Protein AF-A0A537C9E6-F1 (afdb_monomer_lite)

pLDDT: mean 82.74, std 13.38, range [34.81, 92.88]

Foldseek 3Di:
DLDQDDDDPDDPVPDDPLVLLVSQLVNQLSVVVVVCVVVVNDDDSVRSSVVSCVVLCVLLVVQVAHSVHGDPVSSVSSVVVVVVVVCVVVDPPDPPD

Structure (mmCIF, N/CA/C/O backbone):
data_AF-A0A537C9E6-F1
#
_entry.id   AF-A0A537C9E6-F1
#
loop_
_atom_site.group_PDB
_atom_site.id
_atom_site.type_symbol
_atom_site.label_atom_id
_atom_site.label_alt_id
_atom_site.label_comp_id
_atom_site.label_asym_id
_atom_site.label_entity_id
_atom_site.label_seq_id
_atom_site.pdbx_PDB_ins_code
_atom_site.Cartn_x
_atom_site.Cartn_y
_atom_site.Cartn_z
_atom_site.occupancy
_atom_site.B_iso_or_equiv
_atom_site.auth_seq_id
_atom_site.auth_comp_id
_atom_site.auth_asym_id
_atom_site.auth_atom_id
_atom_site.pdbx_PDB_model_num
ATOM 1 N N . MET A 1 1 ? -3.510 -7.921 -21.238 1.00 37.88 1 MET A N 1
ATOM 2 C CA . MET A 1 1 ? -4.197 -6.613 -21.207 1.00 37.88 1 MET A CA 1
ATOM 3 C C . MET A 1 1 ? -3.743 -5.902 -19.946 1.00 37.88 1 MET A C 1
ATOM 5 O O . MET A 1 1 ? -4.019 -6.405 -18.866 1.00 37.88 1 MET A O 1
ATOM 9 N N . THR A 1 2 ? -2.975 -4.821 -20.069 1.00 47.97 2 THR A N 1
ATOM 10 C CA . THR A 1 2 ? -2.604 -3.941 -18.951 1.00 47.97 2 THR A CA 1
ATOM 11 C C . THR A 1 2 ? -3.851 -3.170 -18.538 1.00 47.97 2 THR A C 1
ATOM 13 O O . THR A 1 2 ? -4.209 -2.165 -19.143 1.00 47.97 2 THR A O 1
ATOM 16 N N . GLN A 1 3 ? -4.604 -3.727 -17.595 1.00 57.75 3 GLN A N 1
ATOM 17 C CA . GLN A 1 3 ? -5.784 -3.068 -17.062 1.00 57.75 3 GLN A CA 1
ATOM 18 C C . GLN A 1 3 ? -5.296 -2.100 -15.984 1.00 57.75 3 GLN A C 1
ATOM 20 O O . GLN A 1 3 ? -4.919 -2.536 -14.901 1.00 57.75 3 GLN A O 1
ATOM 25 N N . THR A 1 4 ? -5.230 -0.811 -16.319 1.00 70.00 4 THR A N 1
ATOM 26 C CA . THR A 1 4 ? -4.902 0.245 -15.358 1.00 70.00 4 THR A CA 1
ATOM 27 C C . THR A 1 4 ? -5.928 0.222 -14.236 1.00 70.00 4 THR A C 1
ATOM 29 O O . THR A 1 4 ? -7.136 0.229 -14.493 1.00 70.00 4 THR A O 1
ATOM 32 N N . TYR A 1 5 ? -5.446 0.145 -12.997 1.00 81.31 5 TYR A N 1
ATOM 33 C CA . TYR A 1 5 ? -6.290 0.077 -11.813 1.00 81.31 5 TYR A CA 1
ATOM 34 C C . TYR A 1 5 ? -7.331 1.201 -11.805 1.00 81.31 5 TYR A C 1
ATOM 36 O O . TYR A 1 5 ? -7.029 2.378 -12.015 1.00 81.31 5 TYR A O 1
ATOM 44 N N . LYS A 1 6 ? -8.573 0.819 -11.512 1.00 81.94 6 LYS A N 1
ATOM 45 C CA . LYS A 1 6 ? -9.685 1.730 -11.277 1.00 81.94 6 LYS A CA 1
ATOM 46 C C . LYS A 1 6 ? -10.332 1.337 -9.962 1.00 81.94 6 LYS A C 1
ATOM 48 O O . LYS A 1 6 ? -10.814 0.214 -9.842 1.00 81.94 6 LYS A O 1
ATOM 53 N N . ALA A 1 7 ? -10.378 2.279 -9.023 1.00 81.38 7 ALA A N 1
ATOM 54 C CA . ALA A 1 7 ? -11.053 2.063 -7.753 1.00 81.38 7 ALA A CA 1
ATOM 55 C C . ALA A 1 7 ? -12.513 1.626 -7.999 1.00 81.38 7 ALA A C 1
ATOM 57 O O . ALA A 1 7 ? -13.212 2.249 -8.815 1.00 81.38 7 ALA A O 1
ATOM 58 N N . PRO A 1 8 ? -12.980 0.558 -7.337 1.00 82.50 8 PRO A N 1
ATOM 59 C CA . PRO A 1 8 ? -14.320 0.037 -7.529 1.00 82.50 8 PRO A CA 1
ATOM 60 C C . PRO A 1 8 ? -15.358 1.013 -6.966 1.00 82.50 8 PRO A C 1
ATOM 62 O O . PRO A 1 8 ? -15.150 1.672 -5.948 1.00 82.50 8 PRO A O 1
ATOM 65 N N . ASN A 1 9 ? -16.515 1.089 -7.624 1.00 88.19 9 ASN A N 1
ATOM 66 C CA . ASN A 1 9 ? -17.653 1.838 -7.103 1.00 88.19 9 ASN A CA 1
ATOM 67 C C . ASN A 1 9 ? -18.365 0.989 -6.039 1.00 88.19 9 ASN A C 1
ATOM 69 O O . ASN A 1 9 ? -19.223 0.170 -6.371 1.00 88.19 9 ASN A O 1
ATOM 73 N N . VAL A 1 10 ? -17.961 1.145 -4.780 1.00 87.88 10 VAL A N 1
ATOM 74 C CA . VAL A 1 10 ? -18.532 0.434 -3.628 1.00 87.88 10 VAL A CA 1
ATOM 75 C C . VAL A 1 10 ? -19.346 1.380 -2.741 1.00 87.88 10 VAL A C 1
ATOM 77 O O . VAL A 1 10 ? -18.968 2.541 -2.575 1.00 87.88 10 VAL A O 1
ATOM 80 N N . PRO A 1 11 ? -20.462 0.913 -2.157 1.00 89.12 11 PRO A N 1
ATOM 81 C CA . PRO A 1 11 ? -21.228 1.721 -1.220 1.00 89.12 11 PRO A CA 1
ATOM 82 C C . PRO A 1 11 ? -20.448 1.942 0.089 1.00 89.12 11 PRO A C 1
ATOM 84 O O . PRO A 1 11 ? -19.639 1.110 0.506 1.00 89.12 11 PRO A O 1
ATOM 87 N N . SER A 1 12 ? -20.666 3.101 0.719 1.00 84.94 12 SER A N 1
ATOM 88 C CA . SER A 1 12 ? -19.846 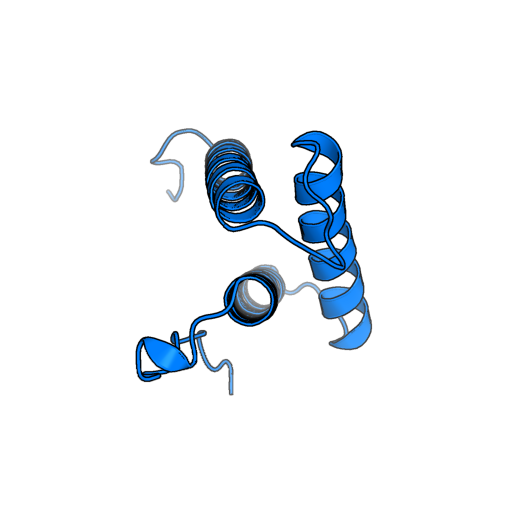3.611 1.830 1.00 84.94 12 SER A CA 1
ATOM 89 C C . SER A 1 12 ? -19.822 2.713 3.068 1.00 84.94 12 SER A C 1
ATOM 91 O O . SER A 1 12 ? -18.855 2.730 3.821 1.00 84.94 12 SER A O 1
ATOM 93 N N . ASP A 1 13 ? -20.878 1.932 3.278 1.00 87.81 13 ASP A N 1
ATOM 94 C CA . ASP A 1 13 ? -21.025 0.957 4.362 1.00 87.81 13 ASP A CA 1
ATOM 95 C C . ASP A 1 13 ? -20.079 -0.246 4.226 1.00 87.81 13 ASP A C 1
ATOM 97 O O . ASP A 1 13 ? -19.798 -0.921 5.212 1.00 87.81 13 ASP A O 1
ATOM 101 N N . ARG A 1 14 ? -19.551 -0.493 3.021 1.00 86.75 14 ARG A N 1
ATOM 102 C CA . ARG A 1 14 ? -18.554 -1.541 2.754 1.00 86.75 14 ARG A CA 1
ATOM 103 C C . ARG A 1 14 ? -17.113 -1.041 2.799 1.00 86.75 14 ARG A C 1
ATOM 105 O O . ARG A 1 14 ? -16.193 -1.842 2.660 1.00 86.75 14 ARG A O 1
ATOM 112 N N . ILE A 1 15 ? -16.902 0.262 2.983 1.00 87.56 15 ILE A N 1
ATOM 113 C CA . ILE A 1 15 ? -15.564 0.850 3.060 1.00 87.56 15 ILE A CA 1
ATOM 114 C C . ILE A 1 15 ? -15.031 0.653 4.481 1.00 87.56 15 ILE A C 1
ATOM 116 O O . ILE A 1 15 ? -15.234 1.486 5.366 1.00 87.56 15 ILE A O 1
ATOM 120 N N . THR A 1 16 ? -14.338 -0.463 4.690 1.00 90.75 16 THR A N 1
ATOM 121 C CA . THR A 1 16 ? -13.590 -0.732 5.923 1.00 90.75 16 THR A CA 1
ATOM 122 C C . THR A 1 16 ? -12.115 -0.356 5.754 1.00 90.75 16 THR A C 1
ATOM 124 O O . THR A 1 16 ? -11.637 -0.190 4.626 1.00 90.75 16 THR A O 1
ATOM 127 N N . PRO A 1 17 ? -11.356 -0.201 6.847 1.00 89.44 17 PRO A N 1
ATOM 128 C CA . PRO A 1 17 ? -9.918 -0.002 6.747 1.00 89.44 17 PRO A CA 1
ATOM 129 C C . PRO A 1 17 ? -9.204 -1.113 5.954 1.00 89.44 17 PRO A C 1
ATOM 131 O O . PRO A 1 17 ? -8.400 -0.832 5.070 1.00 89.44 17 PRO A O 1
ATOM 134 N N . GLU A 1 18 ? -9.535 -2.376 6.196 1.00 91.12 18 GLU A N 1
ATOM 135 C CA . GLU A 1 18 ? -8.965 -3.523 5.483 1.00 91.12 18 GLU A CA 1
ATOM 136 C C . GLU A 1 18 ? -9.252 -3.443 3.986 1.00 91.12 18 GLU A C 1
ATOM 138 O O . GLU A 1 18 ? -8.344 -3.629 3.180 1.00 91.12 18 GLU A O 1
ATOM 143 N N . PHE A 1 19 ? -10.480 -3.066 3.619 1.00 91.19 19 PHE A N 1
ATOM 144 C CA . PHE A 1 19 ? -10.843 -2.833 2.228 1.00 91.19 19 PHE A CA 1
ATOM 145 C C . PHE A 1 19 ? -9.949 -1.762 1.586 1.00 91.19 19 PHE A C 1
ATOM 147 O O . PHE A 1 19 ? -9.374 -1.984 0.525 1.00 91.19 19 PHE A O 1
ATOM 154 N N . VAL A 1 20 ? -9.759 -0.613 2.243 1.00 90.50 20 VAL A N 1
ATOM 155 C CA . VAL A 1 20 ? -8.909 0.465 1.702 1.00 90.50 20 VAL A CA 1
ATOM 156 C C . VAL A 1 20 ? -7.442 0.033 1.588 1.00 90.50 20 VAL A C 1
ATOM 158 O O . VAL A 1 20 ? -6.771 0.408 0.627 1.00 90.50 20 VAL A O 1
ATOM 161 N N . ARG A 1 21 ? -6.931 -0.766 2.533 1.00 91.38 21 ARG A N 1
ATOM 162 C CA . ARG A 1 21 ? -5.582 -1.354 2.455 1.00 91.38 21 ARG A CA 1
ATOM 163 C C . ARG A 1 21 ? -5.445 -2.273 1.238 1.00 91.38 21 ARG A C 1
ATOM 165 O O . ARG A 1 21 ? -4.439 -2.195 0.535 1.00 91.38 21 ARG A O 1
ATOM 172 N N . ASP A 1 22 ? -6.428 -3.129 0.991 1.00 91.38 22 ASP A N 1
ATOM 173 C CA . ASP A 1 22 ? -6.382 -4.100 -0.108 1.00 91.38 22 ASP A CA 1
ATOM 174 C C . ASP A 1 22 ? -6.494 -3.409 -1.478 1.00 91.38 22 ASP A C 1
ATOM 176 O O . ASP A 1 22 ? -5.770 -3.743 -2.422 1.00 91.38 22 ASP A O 1
ATOM 180 N N . GLU A 1 23 ? -7.306 -2.355 -1.567 1.00 91.50 23 GLU A N 1
ATOM 181 C CA . GLU A 1 23 ? -7.366 -1.487 -2.746 1.00 91.50 23 GLU A CA 1
ATOM 182 C C . GLU A 1 23 ? -6.061 -0.699 -2.957 1.00 91.50 23 GLU A C 1
ATOM 184 O O . GLU A 1 23 ? -5.611 -0.519 -4.092 1.00 91.50 23 GLU A O 1
ATOM 189 N N . LEU A 1 24 ? -5.392 -0.275 -1.877 1.00 88.88 24 LEU A N 1
ATOM 190 C CA . LEU A 1 24 ? -4.073 0.356 -1.961 1.00 88.88 24 LEU A CA 1
ATOM 191 C C . LEU A 1 24 ? -3.037 -0.608 -2.560 1.00 88.88 24 LEU A C 1
ATOM 193 O O . LEU A 1 24 ? -2.291 -0.207 -3.452 1.00 88.88 24 LEU A O 1
ATOM 197 N N . LEU A 1 25 ? -3.011 -1.872 -2.126 1.00 90.81 25 LEU A N 1
ATOM 198 C CA . LEU A 1 25 ? -2.135 -2.898 -2.710 1.00 90.81 25 LEU A CA 1
ATOM 199 C C . LEU A 1 25 ? -2.416 -3.076 -4.201 1.00 90.81 25 LEU A C 1
ATOM 201 O O . LEU A 1 25 ? -1.496 -2.972 -5.009 1.00 90.81 25 LEU A O 1
ATOM 205 N N . SER A 1 26 ? -3.685 -3.247 -4.570 1.00 90.81 26 SER A N 1
ATOM 206 C CA . SER A 1 26 ? -4.106 -3.428 -5.965 1.00 90.81 26 SER A CA 1
ATOM 207 C C . SER A 1 26 ? -3.681 -2.257 -6.860 1.00 90.81 26 SER A C 1
ATOM 209 O O . SER A 1 26 ? -3.200 -2.455 -7.979 1.00 90.81 26 SER A O 1
ATOM 211 N N . CYS A 1 27 ? -3.788 -1.029 -6.346 1.00 89.94 27 CYS A N 1
ATOM 212 C CA . CYS A 1 27 ? -3.323 0.176 -7.028 1.00 89.94 27 CYS A CA 1
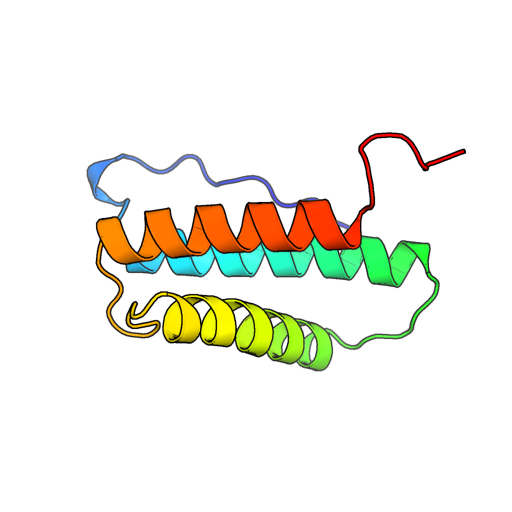ATOM 213 C C . CYS A 1 27 ? -1.807 0.144 -7.287 1.00 89.94 27 CYS A C 1
ATOM 215 O O . CYS A 1 27 ? -1.361 0.341 -8.421 1.00 89.94 27 CYS A O 1
ATOM 217 N N . PHE A 1 28 ? -1.007 -0.162 -6.260 1.00 89.19 28 PHE A N 1
ATOM 218 C CA . PHE A 1 28 ? 0.447 -0.258 -6.398 1.00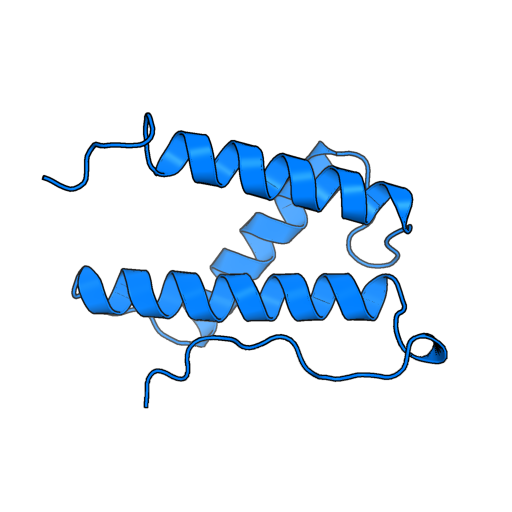 89.19 28 PHE A CA 1
ATOM 219 C C . PHE A 1 28 ? 0.872 -1.425 -7.295 1.00 89.19 28 PHE A C 1
ATOM 221 O O . PHE A 1 28 ? 1.825 -1.273 -8.059 1.00 89.19 28 PHE A O 1
ATOM 228 N N . GLU A 1 29 ? 0.174 -2.559 -7.252 1.00 91.50 29 GLU A N 1
ATOM 229 C CA . GLU A 1 29 ? 0.432 -3.697 -8.136 1.00 91.50 29 GLU A CA 1
ATOM 230 C C . GLU A 1 29 ? 0.236 -3.317 -9.606 1.00 91.50 29 GLU A C 1
ATOM 232 O O . GLU A 1 29 ? 1.102 -3.578 -10.444 1.00 91.50 29 GLU A O 1
ATOM 237 N N . SER A 1 30 ? -0.869 -2.639 -9.924 1.00 89.50 30 SER A N 1
ATOM 238 C CA . SER A 1 30 ? -1.112 -2.142 -11.280 1.00 89.50 30 SER A CA 1
ATOM 239 C C . SER A 1 30 ? -0.032 -1.155 -11.717 1.00 89.50 30 SER A C 1
ATOM 241 O O . SER A 1 30 ? 0.520 -1.305 -12.805 1.00 89.50 30 SER A O 1
ATOM 243 N N . ALA A 1 31 ? 0.308 -0.178 -10.872 1.00 86.44 31 ALA A N 1
ATOM 244 C CA . ALA A 1 31 ? 1.305 0.836 -11.207 1.00 86.44 31 ALA A CA 1
ATOM 245 C C . ALA A 1 31 ? 2.693 0.221 -11.447 1.00 86.44 31 ALA A C 1
ATOM 247 O O . ALA A 1 31 ? 3.326 0.492 -12.465 1.00 86.44 31 ALA A O 1
ATOM 248 N N . ASN A 1 32 ? 3.161 -0.657 -10.553 1.00 86.81 32 ASN A N 1
ATOM 249 C CA . ASN A 1 32 ? 4.466 -1.311 -10.700 1.00 86.81 32 ASN A CA 1
ATOM 250 C C . ASN A 1 32 ? 4.515 -2.220 -11.931 1.00 86.81 32 ASN A C 1
ATOM 252 O O . ASN A 1 32 ? 5.561 -2.336 -12.566 1.00 86.81 32 ASN A O 1
ATOM 256 N N . ARG A 1 33 ? 3.387 -2.828 -12.313 1.00 89.06 33 ARG A N 1
ATOM 257 C CA . ARG A 1 33 ? 3.301 -3.652 -13.525 1.00 89.06 33 ARG A CA 1
ATOM 258 C C . ARG A 1 33 ? 3.453 -2.802 -14.777 1.00 89.06 33 ARG A C 1
ATOM 260 O O . ARG A 1 33 ? 4.152 -3.202 -15.710 1.00 89.06 33 ARG A O 1
ATOM 267 N N . GLU A 1 34 ? 2.812 -1.638 -14.796 1.00 86.94 34 GLU A N 1
ATOM 268 C CA . GLU A 1 34 ? 2.969 -0.667 -15.876 1.00 86.94 34 GLU A CA 1
ATOM 269 C C . GLU A 1 34 ? 4.418 -0.170 -15.954 1.00 86.94 34 GLU A C 1
ATOM 271 O O . GLU A 1 34 ? 5.014 -0.225 -17.028 1.00 86.94 34 GLU A O 1
ATOM 276 N N . PHE A 1 35 ? 5.034 0.192 -14.822 1.00 85.31 35 PHE A N 1
ATOM 277 C CA . PHE A 1 35 ? 6.449 0.577 -14.775 1.00 85.31 35 PHE A CA 1
ATOM 278 C C . PHE A 1 35 ? 7.387 -0.525 -15.283 1.00 85.31 35 PHE A C 1
ATOM 280 O O . PHE A 1 35 ? 8.234 -0.254 -16.131 1.00 85.31 35 PHE A O 1
ATOM 287 N N . ALA A 1 36 ? 7.225 -1.771 -14.828 1.00 86.44 36 ALA A N 1
ATOM 288 C CA . ALA A 1 36 ? 8.051 -2.893 -15.277 1.00 86.44 36 ALA A CA 1
ATOM 289 C C . ALA A 1 36 ? 7.915 -3.135 -16.790 1.00 86.44 36 ALA A C 1
ATOM 291 O O . ALA A 1 36 ? 8.910 -3.372 -17.475 1.00 86.44 36 ALA A O 1
ATOM 292 N N . THR A 1 37 ? 6.694 -2.998 -17.321 1.00 86.88 37 THR A N 1
ATOM 293 C CA . THR A 1 37 ? 6.427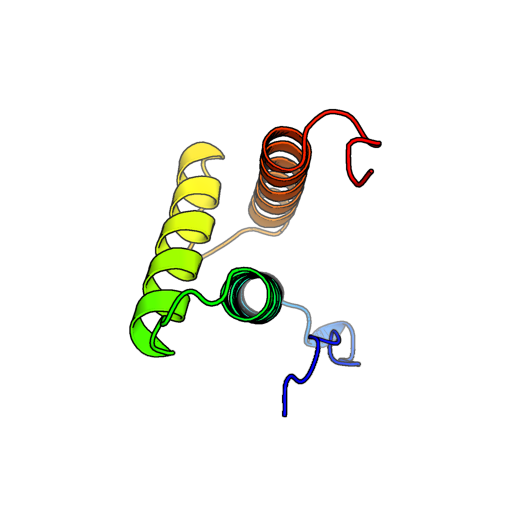 -3.093 -18.763 1.00 86.88 37 THR A CA 1
ATOM 294 C C . THR A 1 37 ? 7.147 -1.981 -19.531 1.00 86.88 37 THR A C 1
ATOM 296 O O . THR A 1 37 ? 7.819 -2.263 -20.520 1.00 86.88 37 THR A O 1
ATOM 299 N N . LEU A 1 38 ? 7.060 -0.730 -19.062 1.00 85.94 38 LEU A N 1
ATOM 300 C CA . LEU A 1 38 ? 7.735 0.419 -19.681 1.00 85.94 38 LEU A CA 1
ATOM 301 C C . LEU A 1 38 ? 9.264 0.277 -19.672 1.00 85.94 38 LEU A C 1
ATOM 303 O O . LEU A 1 38 ? 9.926 0.647 -20.639 1.00 85.94 38 LEU A O 1
ATOM 307 N N . LEU A 1 39 ? 9.824 -0.285 -18.600 1.00 85.50 39 LEU A N 1
ATOM 308 C CA . LEU A 1 39 ? 11.264 -0.491 -18.437 1.00 85.50 39 LEU A CA 1
ATOM 309 C C . LEU A 1 39 ? 11.781 -1.787 -19.089 1.00 85.50 39 LEU A C 1
ATOM 311 O O . LEU A 1 39 ? 12.969 -2.082 -18.971 1.00 85.50 39 LEU A O 1
ATOM 315 N N . ASN A 1 40 ? 10.921 -2.565 -19.762 1.00 87.19 40 ASN A N 1
ATOM 316 C CA . ASN A 1 40 ? 11.233 -3.909 -20.272 1.00 87.19 40 ASN A CA 1
ATOM 317 C C . ASN A 1 40 ? 11.873 -4.826 -19.210 1.00 87.19 40 ASN A C 1
ATOM 319 O O . ASN A 1 40 ? 12.730 -5.656 -19.519 1.00 87.19 40 ASN A O 1
ATOM 323 N N . GLN A 1 41 ? 11.467 -4.680 -17.948 1.00 84.62 41 GLN A N 1
ATOM 324 C CA . GLN A 1 41 ? 11.926 -5.538 -16.864 1.00 84.62 41 GLN A CA 1
ATOM 325 C C . GLN A 1 41 ? 11.016 -6.767 -16.760 1.00 84.62 41 GLN A C 1
ATOM 327 O O . GLN A 1 41 ? 9.831 -6.624 -16.447 1.00 84.62 41 GLN A O 1
ATOM 332 N N . PRO A 1 42 ? 11.535 -7.986 -16.996 1.00 81.06 42 PRO A N 1
ATOM 333 C CA . PRO A 1 42 ? 10.757 -9.198 -16.813 1.00 81.06 42 PRO A CA 1
ATOM 334 C C . PRO A 1 42 ? 10.565 -9.440 -15.315 1.00 81.06 42 PRO A C 1
ATOM 336 O O . PRO A 1 42 ? 11.472 -9.890 -14.618 1.00 81.06 42 PRO A O 1
ATOM 339 N N . VAL A 1 43 ? 9.372 -9.130 -14.821 1.00 85.00 43 VAL A N 1
ATOM 340 C CA . VAL A 1 43 ? 8.952 -9.415 -13.450 1.00 85.00 43 VAL A CA 1
ATOM 341 C C . VAL A 1 43 ? 7.741 -10.336 -13.503 1.00 85.00 43 VAL A C 1
ATOM 343 O O . VAL A 1 43 ? 6.801 -10.108 -14.266 1.00 85.00 43 VAL A O 1
ATOM 346 N N . THR A 1 44 ? 7.776 -11.405 -12.713 1.00 89.62 44 THR A N 1
ATOM 347 C CA . THR A 1 44 ? 6.619 -12.296 -12.577 1.00 89.62 44 THR A CA 1
ATOM 348 C C . THR A 1 44 ? 5.563 -11.673 -11.669 1.00 89.62 44 THR A C 1
ATOM 350 O O . THR A 1 44 ? 5.877 -10.890 -10.771 1.00 89.62 44 THR A O 1
ATOM 353 N N . ASP A 1 45 ? 4.305 -12.061 -11.862 1.00 86.12 45 ASP A N 1
ATOM 354 C CA . ASP A 1 45 ? 3.190 -11.592 -11.037 1.00 86.12 45 ASP A CA 1
ATOM 355 C C . ASP A 1 45 ? 3.415 -11.823 -9.540 1.00 86.12 45 ASP A C 1
ATOM 357 O O . ASP A 1 45 ? 3.121 -10.945 -8.734 1.00 86.12 45 ASP A O 1
ATOM 361 N N . GLU A 1 46 ? 3.963 -12.977 -9.153 1.00 89.44 46 GLU A N 1
ATOM 362 C CA . GLU A 1 46 ? 4.263 -13.275 -7.749 1.00 89.44 46 GLU A CA 1
ATOM 363 C C . GLU A 1 46 ? 5.350 -12.366 -7.178 1.00 89.44 46 GLU A C 1
ATOM 365 O O . GLU A 1 46 ? 5.181 -11.834 -6.080 1.00 89.44 46 GLU A O 1
ATOM 370 N N . GLN A 1 47 ? 6.437 -12.143 -7.923 1.00 89.75 47 GLN A N 1
ATOM 371 C CA . GLN A 1 47 ? 7.516 -11.254 -7.486 1.00 89.75 47 GLN A CA 1
ATOM 372 C C . GLN A 1 47 ? 7.012 -9.822 -7.309 1.00 89.75 47 GLN A C 1
ATOM 374 O O . GLN A 1 47 ? 7.316 -9.182 -6.305 1.00 89.75 47 GLN A O 1
ATOM 379 N N . LEU A 1 48 ? 6.195 -9.345 -8.250 1.00 90.81 48 LEU A N 1
ATOM 380 C CA . LEU A 1 48 ? 5.597 -8.018 -8.188 1.00 90.81 48 LEU A CA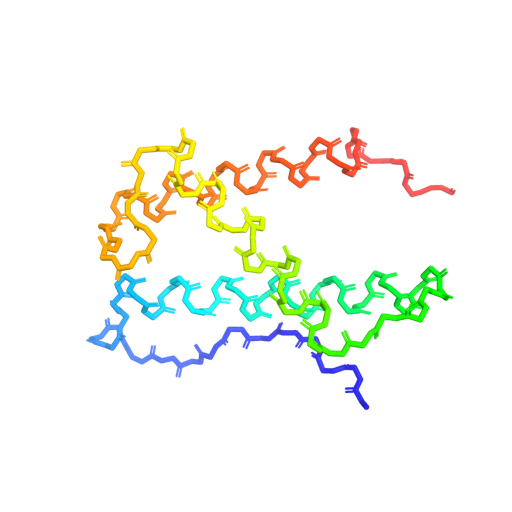 1
ATOM 381 C C . LEU A 1 48 ? 4.715 -7.859 -6.950 1.00 90.81 48 LEU A C 1
ATOM 383 O O . LEU A 1 48 ? 4.865 -6.896 -6.198 1.00 90.81 48 LEU A O 1
ATOM 387 N N . LYS A 1 49 ? 3.822 -8.824 -6.714 1.00 90.88 49 LYS A N 1
ATOM 388 C CA . LYS A 1 49 ? 2.922 -8.829 -5.555 1.00 90.88 49 LYS A CA 1
ATOM 389 C C . LYS A 1 49 ? 3.690 -8.846 -4.242 1.00 90.88 49 LYS A C 1
ATOM 391 O O . LYS A 1 49 ? 3.365 -8.090 -3.331 1.00 90.88 49 LYS A O 1
ATOM 396 N N . GLN A 1 50 ? 4.731 -9.671 -4.140 1.00 92.88 50 GLN A N 1
ATOM 397 C CA . GLN A 1 50 ? 5.578 -9.718 -2.948 1.00 92.88 50 GLN A CA 1
ATOM 398 C C . GLN A 1 50 ? 6.310 -8.395 -2.715 1.00 92.88 50 GLN A C 1
ATOM 400 O O . GLN A 1 50 ? 6.305 -7.896 -1.591 1.00 92.88 50 GLN A O 1
ATOM 405 N N . GLN A 1 51 ? 6.887 -7.800 -3.762 1.00 89.25 51 GLN A N 1
ATOM 406 C CA . GLN A 1 51 ? 7.595 -6.526 -3.663 1.00 89.25 51 GLN A CA 1
ATOM 407 C C . GLN A 1 51 ? 6.660 -5.392 -3.227 1.00 89.25 51 GLN A C 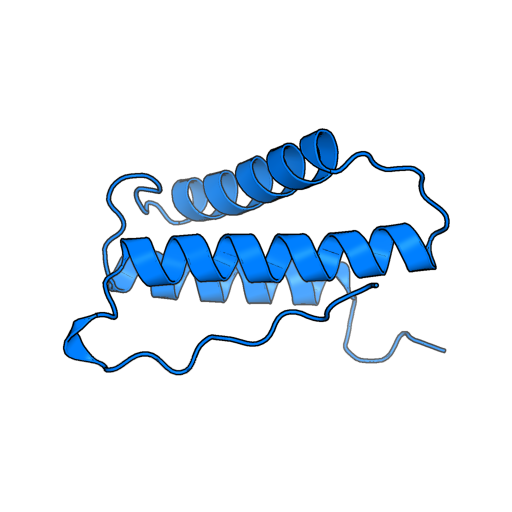1
ATOM 409 O O . GLN A 1 51 ? 6.984 -4.631 -2.314 1.00 89.25 51 GLN A O 1
ATOM 414 N N . VAL A 1 52 ? 5.476 -5.304 -3.839 1.00 91.00 52 VAL A N 1
ATOM 415 C CA . VAL A 1 52 ? 4.461 -4.305 -3.485 1.00 91.00 52 VAL A CA 1
ATOM 416 C C . VAL A 1 52 ? 3.960 -4.516 -2.063 1.00 91.00 52 VAL A C 1
ATOM 418 O O . VAL A 1 52 ? 3.885 -3.554 -1.298 1.00 91.00 52 VAL A O 1
ATOM 421 N N . LYS A 1 53 ? 3.680 -5.764 -1.673 1.00 92.38 53 LYS A N 1
ATOM 422 C CA . LYS A 1 53 ? 3.271 -6.088 -0.306 1.00 92.38 53 LYS A CA 1
ATOM 423 C C . LYS A 1 53 ? 4.323 -5.649 0.707 1.00 92.38 53 LYS A C 1
ATOM 425 O O . LYS A 1 53 ? 3.977 -4.936 1.640 1.00 92.38 53 LYS A O 1
ATOM 430 N N . GLN A 1 54 ? 5.588 -6.021 0.505 1.00 91.12 54 GLN A N 1
ATOM 431 C CA . GLN A 1 54 ? 6.688 -5.626 1.390 1.00 91.12 54 GLN A CA 1
ATOM 432 C C . GLN A 1 54 ? 6.823 -4.105 1.486 1.00 91.12 54 GLN A C 1
ATOM 434 O O . GLN A 1 54 ? 7.000 -3.572 2.580 1.00 91.12 54 GLN A O 1
ATOM 439 N N . PHE A 1 55 ? 6.700 -3.396 0.359 1.00 89.31 55 PHE A N 1
ATOM 440 C CA . PHE A 1 55 ? 6.719 -1.937 0.347 1.00 89.31 55 PHE A CA 1
ATOM 441 C C . PHE A 1 55 ? 5.584 -1.359 1.196 1.00 89.31 55 PHE A C 1
ATOM 443 O O . PHE A 1 55 ? 5.853 -0.610 2.135 1.00 89.31 55 PHE A O 1
ATOM 450 N N . VAL A 1 56 ? 4.331 -1.728 0.922 1.00 88.81 56 VAL A N 1
ATOM 451 C CA . VAL A 1 56 ? 3.172 -1.204 1.658 1.00 88.81 56 VAL A CA 1
ATOM 452 C C . VAL A 1 56 ? 3.260 -1.567 3.139 1.00 88.81 56 VAL A C 1
ATOM 454 O O . VAL A 1 56 ? 3.121 -0.691 3.985 1.00 88.81 56 VAL A O 1
ATOM 457 N N . GLU A 1 57 ? 3.573 -2.817 3.473 1.00 91.50 57 GLU A N 1
ATOM 458 C CA . GLU A 1 57 ? 3.741 -3.272 4.855 1.00 91.50 57 GLU A CA 1
ATOM 459 C C . GLU A 1 57 ? 4.820 -2.464 5.593 1.00 91.50 57 GLU A C 1
ATOM 461 O O . GLU A 1 57 ? 4.583 -1.994 6.707 1.00 91.50 57 GLU A O 1
ATOM 466 N N . SER A 1 58 ? 5.959 -2.189 4.946 1.00 89.88 58 SER A N 1
ATOM 467 C CA . SER A 1 58 ? 7.010 -1.339 5.520 1.00 89.88 58 SER A CA 1
ATOM 468 C C . SER A 1 58 ? 6.534 0.089 5.798 1.00 89.88 58 SER A C 1
ATOM 470 O O . SER A 1 58 ? 6.897 0.665 6.822 1.00 89.88 58 SER A O 1
ATOM 472 N N . VAL A 1 59 ? 5.688 0.665 4.934 1.00 88.75 59 VAL A N 1
ATOM 473 C CA . VAL A 1 59 ? 5.117 1.999 5.162 1.00 88.75 59 VAL A CA 1
ATOM 474 C C . VAL A 1 59 ? 4.201 1.989 6.381 1.00 88.75 59 VAL A C 1
ATOM 476 O O . VAL A 1 59 ? 4.310 2.879 7.222 1.00 88.75 59 VAL A O 1
ATOM 479 N N . PHE A 1 60 ? 3.346 0.974 6.515 1.00 88.31 60 PHE A N 1
ATOM 480 C CA . PHE A 1 60 ? 2.472 0.837 7.680 1.00 88.31 60 PHE A CA 1
ATOM 481 C C . PHE A 1 60 ? 3.288 0.749 8.975 1.00 88.31 60 PHE A C 1
ATOM 483 O O . PHE A 1 60 ? 3.061 1.545 9.888 1.00 88.31 60 PHE A O 1
ATOM 490 N N . VAL A 1 61 ? 4.303 -0.121 9.013 1.00 88.56 61 VAL A N 1
ATOM 491 C CA . VAL A 1 61 ? 5.202 -0.269 10.170 1.00 88.56 61 VAL A CA 1
ATOM 492 C C . VAL A 1 61 ? 5.917 1.045 10.501 1.00 88.56 61 VAL A C 1
ATOM 494 O O . VAL A 1 61 ? 5.916 1.467 11.656 1.00 88.56 61 VAL A O 1
ATOM 497 N N . ASN A 1 62 ? 6.469 1.736 9.500 1.00 86.81 62 ASN A N 1
ATOM 498 C CA . ASN A 1 62 ? 7.177 3.007 9.694 1.00 86.81 62 ASN A CA 1
ATOM 499 C C . ASN A 1 62 ? 6.273 4.122 10.239 1.00 86.81 62 ASN A C 1
ATOM 501 O O . ASN A 1 62 ? 6.742 5.018 10.938 1.00 86.81 62 ASN A O 1
ATOM 505 N N . CYS A 1 63 ? 4.979 4.071 9.931 1.00 84.56 63 CYS A N 1
ATOM 506 C CA . CYS A 1 63 ? 3.987 5.016 10.428 1.00 84.56 63 CYS A CA 1
ATOM 507 C C . CYS A 1 63 ? 3.363 4.598 11.773 1.00 84.56 63 CYS A C 1
ATOM 509 O O . CYS A 1 63 ? 2.454 5.278 12.248 1.00 84.56 63 CYS A O 1
ATOM 511 N N . GLY A 1 64 ? 3.808 3.487 12.375 1.00 84.81 64 GLY A N 1
ATOM 512 C CA . GLY A 1 64 ? 3.218 2.932 13.597 1.00 84.81 64 GLY A CA 1
ATOM 513 C C . GLY A 1 64 ? 1.800 2.383 13.403 1.00 84.81 64 GLY A C 1
ATOM 514 O O . GLY A 1 64 ? 1.055 2.251 14.372 1.00 84.81 64 GLY A O 1
ATOM 515 N N . ALA A 1 65 ? 1.405 2.093 12.161 1.00 88.19 65 ALA A N 1
ATOM 516 C CA . ALA A 1 65 ? 0.113 1.517 11.818 1.00 88.19 65 ALA A CA 1
ATOM 517 C C . ALA A 1 65 ? 0.221 -0.009 11.680 1.00 88.19 65 ALA A C 1
ATOM 519 O O . ALA A 1 65 ? 1.190 -0.535 11.135 1.00 88.19 65 ALA A O 1
ATOM 520 N N . SER A 1 66 ? -0.801 -0.731 12.137 1.00 87.31 66 SER A N 1
ATOM 521 C CA . SER A 1 66 ? -0.898 -2.173 11.902 1.00 87.31 66 SER A CA 1
ATOM 522 C C . SER A 1 66 ? -1.316 -2.438 10.457 1.00 87.31 66 SER A C 1
ATOM 524 O O . SER A 1 66 ? -2.279 -1.852 9.973 1.00 87.31 66 SER A O 1
ATOM 526 N N . TYR A 1 67 ? -0.596 -3.316 9.761 1.00 86.56 67 TYR A N 1
ATOM 527 C CA . TYR A 1 67 ? -0.965 -3.746 8.410 1.00 86.56 67 TYR A CA 1
ATOM 528 C C . TYR A 1 67 ? -2.136 -4.742 8.427 1.00 86.56 67 TYR A C 1
ATOM 530 O O . TYR A 1 67 ? -2.999 -4.709 7.549 1.00 86.56 67 TYR A O 1
ATOM 538 N N . THR A 1 68 ? -2.193 -5.630 9.421 1.00 87.19 68 THR A N 1
ATOM 539 C CA . THR A 1 68 ? -3.219 -6.681 9.517 1.00 87.19 68 THR A CA 1
ATOM 540 C C . THR A 1 68 ? -4.542 -6.169 10.075 1.00 87.19 68 THR A C 1
ATOM 542 O O . THR A 1 68 ? -5.587 -6.616 9.613 1.00 87.19 68 THR A O 1
ATOM 545 N N . ASP A 1 69 ? -4.483 -5.208 10.997 1.00 87.62 69 ASP A N 1
ATOM 546 C CA . ASP A 1 69 ? -5.634 -4.567 11.646 1.00 87.62 69 ASP A CA 1
ATOM 547 C C . ASP A 1 69 ? -5.486 -3.034 11.595 1.00 87.62 69 ASP A C 1
ATOM 549 O O . ASP A 1 69 ? -5.146 -2.382 12.591 1.00 87.62 69 ASP A O 1
ATOM 553 N N . PRO A 1 70 ? -5.590 -2.437 10.397 1.00 87.00 70 PRO A N 1
ATOM 554 C CA . PRO A 1 70 ? -5.321 -1.025 10.224 1.00 87.00 70 PRO A CA 1
ATOM 555 C C . PRO A 1 70 ? -6.459 -0.168 10.780 1.00 87.00 70 PRO A C 1
ATOM 557 O O . PRO A 1 70 ? -7.631 -0.372 10.489 1.00 87.00 70 PRO A O 1
ATOM 560 N N . THR A 1 71 ? -6.119 0.893 11.511 1.00 89.56 71 THR A N 1
ATOM 561 C CA . THR A 1 71 ? -7.107 1.918 11.868 1.00 89.56 71 THR A CA 1
ATOM 562 C C . THR A 1 71 ? -7.280 2.910 10.720 1.00 89.56 71 THR A C 1
ATOM 564 O O . THR A 1 71 ? -6.360 3.140 9.932 1.00 89.56 71 THR A O 1
ATOM 567 N N . LYS A 1 72 ? -8.431 3.593 10.654 1.00 87.81 72 LYS A N 1
ATOM 568 C CA . LYS A 1 72 ? -8.667 4.665 9.667 1.00 87.81 72 LYS A CA 1
ATOM 569 C C . LYS A 1 72 ? -7.551 5.718 9.672 1.00 87.81 72 LYS A C 1
ATOM 571 O O . LYS A 1 72 ? -7.094 6.144 8.615 1.00 87.81 72 LYS A O 1
ATOM 576 N N . GLN A 1 73 ? -7.109 6.128 10.861 1.00 88.56 73 GLN A N 1
ATOM 577 C CA . GLN A 1 73 ? -6.015 7.086 11.005 1.00 88.56 73 GLN A CA 1
ATOM 578 C C . GLN A 1 73 ? -4.685 6.493 10.523 1.00 88.56 73 GLN A C 1
ATOM 580 O O . GLN A 1 73 ? -3.954 7.171 9.809 1.00 88.56 73 GLN A O 1
ATOM 585 N N . GLY A 1 74 ? -4.402 5.227 10.846 1.00 87.88 74 GLY A N 1
ATOM 586 C CA . GLY A 1 74 ? -3.211 4.524 10.369 1.00 87.88 74 GLY A CA 1
ATOM 587 C C . GLY A 1 74 ? -3.131 4.464 8.842 1.00 87.88 74 GLY A C 1
ATOM 588 O O . GLY A 1 74 ? -2.086 4.773 8.276 1.00 87.88 74 GLY A O 1
ATOM 589 N N . ILE A 1 75 ? -4.248 4.172 8.170 1.00 87.69 75 ILE A N 1
ATOM 590 C CA . ILE A 1 75 ? -4.322 4.153 6.700 1.00 87.69 75 ILE A CA 1
ATOM 591 C C . ILE A 1 75 ? -4.068 5.526 6.105 1.00 87.69 75 ILE A C 1
ATOM 593 O O . ILE A 1 75 ? -3.281 5.641 5.172 1.00 87.69 75 ILE A O 1
ATOM 597 N N . LEU A 1 76 ? -4.703 6.573 6.633 1.00 88.56 76 LEU A N 1
ATOM 598 C CA . LEU A 1 76 ? -4.495 7.929 6.124 1.00 88.56 76 LEU A CA 1
ATOM 599 C C . LEU A 1 76 ? -3.026 8.351 6.249 1.00 88.56 76 LEU A C 1
ATOM 601 O O . LEU A 1 76 ? -2.467 8.924 5.313 1.00 88.56 76 LEU A O 1
ATOM 605 N N . THR A 1 77 ? -2.381 8.023 7.369 1.00 88.69 77 THR A N 1
ATOM 606 C CA . THR A 1 77 ? -0.947 8.268 7.560 1.00 88.69 77 THR A CA 1
ATOM 607 C C . THR A 1 77 ? -0.107 7.472 6.559 1.00 88.69 77 THR A C 1
ATOM 609 O O . THR A 1 77 ? 0.742 8.054 5.884 1.00 88.69 77 THR A O 1
ATOM 612 N N . ALA A 1 78 ? -0.379 6.174 6.398 1.00 88.00 78 ALA A N 1
ATOM 613 C CA . ALA A 1 78 ? 0.342 5.318 5.460 1.00 88.00 78 ALA A CA 1
ATOM 614 C C . ALA A 1 78 ? 0.173 5.784 4.003 1.00 88.00 78 ALA A C 1
ATOM 616 O O . ALA A 1 78 ? 1.150 5.860 3.266 1.00 88.00 78 ALA A O 1
ATOM 617 N N . MET A 1 79 ? -1.032 6.189 3.590 1.00 87.44 79 MET A N 1
ATOM 618 C CA . MET A 1 79 ? -1.292 6.746 2.257 1.00 87.44 79 MET A CA 1
ATOM 619 C C . MET A 1 79 ? -0.505 8.039 2.008 1.00 87.44 79 MET A C 1
ATOM 621 O O . MET A 1 79 ? 0.094 8.200 0.943 1.00 87.44 79 MET A O 1
ATOM 625 N N . ASN A 1 80 ? -0.455 8.944 2.990 1.00 88.44 80 ASN A N 1
ATOM 626 C CA . ASN A 1 80 ? 0.339 10.172 2.889 1.00 88.44 80 ASN A CA 1
ATOM 627 C C . ASN A 1 80 ? 1.844 9.881 2.793 1.00 88.44 80 ASN A C 1
ATOM 629 O O . ASN A 1 80 ? 2.556 10.532 2.021 1.00 88.44 80 ASN A O 1
ATOM 633 N N . GLN A 1 81 ? 2.330 8.879 3.527 1.00 86.75 81 GLN A N 1
ATOM 634 C CA . GLN A 1 81 ? 3.724 8.457 3.445 1.00 86.75 81 GLN A CA 1
ATOM 635 C C . GLN A 1 81 ? 4.034 7.791 2.097 1.00 86.75 81 GLN A C 1
ATOM 637 O O . GLN A 1 81 ? 5.047 8.116 1.481 1.00 86.75 81 GLN A O 1
ATOM 642 N N . CYS A 1 82 ? 3.149 6.925 1.596 1.00 84.94 82 CYS A N 1
ATOM 643 C CA . CYS A 1 82 ? 3.236 6.337 0.258 1.00 84.94 82 CYS A CA 1
ATOM 644 C C . CYS A 1 82 ? 3.331 7.420 -0.822 1.00 84.94 82 CYS A C 1
ATOM 646 O O . CYS A 1 82 ? 4.219 7.361 -1.670 1.00 84.94 82 CYS A O 1
ATOM 648 N N . ARG A 1 83 ? 2.468 8.442 -0.754 1.00 84.56 83 ARG A N 1
ATOM 649 C CA . ARG A 1 83 ? 2.510 9.603 -1.649 1.00 84.56 83 ARG A CA 1
ATOM 650 C C . ARG A 1 83 ? 3.854 10.328 -1.570 1.00 84.56 83 ARG A C 1
ATOM 652 O O . ARG A 1 83 ? 4.483 10.540 -2.599 1.00 84.56 83 ARG A O 1
ATOM 659 N N . THR A 1 84 ? 4.315 10.658 -0.366 1.00 85.75 84 THR A N 1
ATOM 660 C CA . THR A 1 84 ? 5.606 11.338 -0.155 1.00 85.75 84 THR A CA 1
ATOM 661 C C . THR A 1 84 ? 6.776 10.520 -0.716 1.00 85.75 84 THR A C 1
ATOM 663 O O . THR A 1 84 ? 7.695 11.068 -1.322 1.00 85.75 84 THR A O 1
ATOM 666 N N . ASN A 1 85 ? 6.754 9.198 -0.532 1.00 80.12 85 ASN A N 1
ATOM 667 C CA . ASN A 1 85 ? 7.781 8.302 -1.059 1.00 80.12 85 ASN A CA 1
ATOM 668 C C . ASN A 1 85 ? 7.745 8.260 -2.592 1.00 80.12 85 ASN A C 1
ATOM 670 O O . ASN A 1 85 ? 8.792 8.372 -3.224 1.00 80.12 85 ASN A O 1
ATOM 674 N N . ALA A 1 86 ? 6.553 8.162 -3.187 1.00 77.00 86 ALA A N 1
ATOM 675 C CA . ALA A 1 86 ? 6.378 8.186 -4.635 1.00 77.00 86 ALA A CA 1
ATOM 676 C C . ALA A 1 86 ? 6.848 9.517 -5.246 1.00 77.00 86 ALA A C 1
ATOM 678 O O . ALA A 1 86 ? 7.577 9.510 -6.232 1.00 77.00 86 ALA A O 1
ATOM 679 N N . GLU A 1 87 ? 6.507 10.654 -4.633 1.00 81.00 87 GLU A N 1
ATOM 680 C CA . GLU A 1 87 ? 6.983 11.982 -5.048 1.00 81.00 87 GLU A CA 1
ATOM 681 C C . GLU A 1 87 ? 8.519 12.068 -5.009 1.00 81.00 87 GLU A C 1
ATOM 683 O O . GLU A 1 87 ? 9.132 12.561 -5.951 1.00 81.00 87 GLU A O 1
ATOM 688 N N . LYS A 1 88 ? 9.168 11.521 -3.972 1.00 78.31 88 LYS A N 1
ATOM 689 C CA . LYS A 1 88 ? 10.639 11.455 -3.905 1.00 78.31 88 LYS A CA 1
ATOM 690 C C . LYS A 1 88 ? 11.246 10.565 -4.991 1.00 78.31 88 LYS A C 1
ATOM 692 O O . LYS A 1 88 ? 12.291 10.913 -5.530 1.00 78.31 88 LYS A O 1
ATOM 697 N N . MET A 1 89 ? 10.612 9.434 -5.303 1.00 70.94 89 MET A N 1
ATOM 698 C CA . MET A 1 89 ? 11.079 8.504 -6.339 1.00 70.94 89 MET A CA 1
ATOM 699 C C . MET A 1 89 ? 10.924 9.071 -7.753 1.00 70.94 89 MET A C 1
ATOM 701 O O . MET A 1 89 ? 11.775 8.824 -8.601 1.00 70.94 89 MET A O 1
ATOM 705 N N . MET A 1 90 ? 9.867 9.846 -8.005 1.00 68.44 90 MET A N 1
ATOM 706 C CA . MET A 1 90 ? 9.630 10.501 -9.296 1.00 68.44 90 MET A CA 1
ATOM 707 C C . MET A 1 90 ? 10.515 11.742 -9.517 1.00 68.44 90 MET A C 1
ATOM 709 O O . MET A 1 90 ? 10.558 12.264 -10.630 1.00 68.44 90 MET A O 1
ATOM 713 N N . GLY A 1 91 ? 11.237 12.199 -8.486 1.00 60.56 91 GLY A N 1
ATOM 714 C CA . GLY A 1 91 ? 11.986 13.453 -8.516 1.00 60.56 91 GLY A CA 1
ATOM 715 C C . GLY A 1 91 ? 11.069 14.685 -8.439 1.00 60.56 91 GLY A C 1
ATOM 716 O O . GLY A 1 91 ? 9.846 14.552 -8.343 1.00 60.56 91 GLY A O 1
ATOM 717 N N . PRO A 1 92 ? 11.625 15.913 -8.447 1.00 54.06 92 PRO A N 1
ATOM 718 C CA . PRO A 1 92 ? 10.805 17.119 -8.532 1.00 54.06 92 PRO A CA 1
ATOM 719 C C . PRO A 1 92 ? 9.883 17.019 -9.753 1.00 54.06 92 PRO A C 1
ATOM 721 O O . PRO A 1 92 ? 10.333 16.623 -10.827 1.00 54.06 92 PRO A O 1
ATOM 724 N N . GLN A 1 93 ? 8.599 17.354 -9.581 1.00 49.31 93 GLN A N 1
ATOM 725 C CA . GLN A 1 93 ? 7.599 17.335 -10.654 1.00 49.31 93 GLN A CA 1
ATOM 726 C C . GLN A 1 93 ? 8.168 18.007 -11.918 1.00 49.31 93 GLN A C 1
ATOM 728 O O . GLN A 1 93 ? 8.293 19.229 -11.953 1.00 49.31 93 GLN A O 1
ATOM 733 N N . GLY A 1 94 ? 8.545 17.220 -12.936 1.00 44.09 94 GLY A N 1
ATOM 734 C CA . GLY A 1 94 ? 9.040 17.770 -14.204 1.00 44.09 94 GLY A CA 1
ATOM 735 C C . GLY A 1 94 ? 10.232 17.097 -14.895 1.00 44.09 94 GLY A C 1
ATOM 736 O O . GLY A 1 94 ? 10.665 17.630 -15.911 1.00 44.09 94 GLY A O 1
ATOM 737 N N . THR A 1 95 ? 10.761 15.954 -14.445 1.00 40.09 95 THR A N 1
ATOM 738 C CA . THR A 1 95 ? 11.828 15.237 -15.189 1.00 40.09 95 THR A CA 1
ATOM 739 C C . THR A 1 95 ? 11.335 14.020 -15.980 1.00 40.09 95 THR A C 1
ATOM 741 O O . THR A 1 95 ? 12.048 13.030 -16.095 1.00 40.09 95 THR A O 1
ATOM 744 N N . MET A 1 96 ? 10.136 14.093 -16.566 1.00 36.09 96 MET A N 1
ATOM 745 C CA . MET A 1 96 ? 9.887 13.404 -17.838 1.00 36.09 96 MET A CA 1
ATOM 746 C C . MET A 1 96 ? 10.175 14.410 -18.950 1.00 36.09 96 MET A C 1
ATOM 748 O O . MET A 1 96 ? 9.323 15.234 -19.284 1.00 36.09 96 MET A O 1
ATOM 752 N N . LYS A 1 97 ? 11.402 14.380 -19.466 1.00 34.81 97 LYS A N 1
ATOM 753 C CA . LYS A 1 97 ? 11.774 15.037 -20.713 1.00 34.81 97 LYS A CA 1
ATOM 754 C C . LYS A 1 97 ? 12.483 14.032 -21.601 1.00 34.81 97 LYS A C 1
ATOM 756 O O . LYS A 1 97 ? 13.289 13.258 -21.041 1.00 34.81 97 LYS A O 1
#

Radius of gyration: 14.4 Å; chains: 1; bounding box: 33×31×35 Å

Sequence (97 aa):
MTQTYKAPNVPSDRITPEFVRDELLSCFESANREFATLLNQPVTDEQLKQQVKQFVESVFVNCGASYTDPTKQGILTAMNQCRTNAEKMMGPQGTMK

Secondary structure (DSSP, 8-state):
-----------GGG--HHHHHHHHHHHHHHHHHHHHHHTT----HHHHHHHHHHHHHHHHHHTT--SSS--HHHHHHHHHHHHHHHHHHH-STT---